Protein AF-A0A3M2ZCB7-F1 (afdb_monomer)

Secondary structure (DSSP, 8-state):
-------TTT-HHHHHHHHHHHHHHHHTT------TTSS--SSSPPPPPPTHHHHHHHHS----------S---

Structure (mmCIF, N/CA/C/O backbone):
data_AF-A0A3M2ZCB7-F1
#
_entry.id   AF-A0A3M2ZCB7-F1
#
loop_
_atom_site.group_PDB
_atom_site.id
_atom_site.type_symbol
_atom_site.label_atom_id
_atom_site.label_alt_id
_atom_site.label_comp_id
_atom_site.label_asym_id
_atom_site.label_entity_id
_atom_site.label_seq_id
_atom_site.pdbx_PDB_ins_code
_atom_site.Cartn_x
_atom_site.Cartn_y
_atom_site.Cartn_z
_atom_site.occupancy
_atom_site.B_iso_or_equiv
_atom_site.auth_seq_id
_atom_site.auth_comp_id
_atom_site.auth_asym_id
_atom_site.auth_atom_id
_atom_site.pdbx_PDB_model_num
ATOM 1 N N . GLY A 1 1 ? -12.234 -2.882 -6.567 1.00 84.62 1 GLY A N 1
ATOM 2 C CA . GLY A 1 1 ? -12.131 -1.796 -7.574 1.00 84.62 1 GLY A CA 1
ATOM 3 C C . GLY A 1 1 ? -10.696 -1.305 -7.670 1.00 84.62 1 GLY A C 1
ATOM 4 O O . GLY A 1 1 ? -9.842 -1.894 -7.023 1.00 84.62 1 GLY A O 1
ATOM 5 N N . THR A 1 2 ? -10.418 -0.250 -8.438 1.00 87.50 2 THR A N 1
ATOM 6 C CA . THR A 1 2 ? -9.081 0.376 -8.515 1.00 87.50 2 THR A CA 1
ATOM 7 C C . THR A 1 2 ? -9.105 1.779 -7.907 1.00 87.50 2 THR A C 1
ATOM 9 O O . THR A 1 2 ? -10.139 2.449 -7.921 1.00 87.50 2 THR A O 1
ATOM 12 N N . ILE A 1 3 ? -7.979 2.213 -7.337 1.00 88.75 3 ILE A N 1
ATOM 13 C CA . ILE A 1 3 ? -7.791 3.576 -6.826 1.00 88.75 3 ILE A CA 1
ATOM 14 C C . ILE A 1 3 ? -6.669 4.208 -7.657 1.00 88.75 3 ILE A C 1
ATOM 16 O O . ILE A 1 3 ? -5.536 3.732 -7.573 1.00 88.75 3 ILE A O 1
ATOM 20 N N . PRO A 1 4 ? -6.952 5.232 -8.480 1.00 86.19 4 PRO A N 1
ATOM 21 C CA . PRO A 1 4 ? -5.903 5.931 -9.206 1.00 86.19 4 PRO A CA 1
ATOM 22 C C . PRO A 1 4 ? -5.036 6.709 -8.213 1.00 86.19 4 PRO A C 1
ATOM 24 O O . PRO A 1 4 ? -5.558 7.415 -7.352 1.00 86.19 4 PRO A O 1
ATOM 27 N N . ILE A 1 5 ? -3.716 6.579 -8.332 1.00 84.81 5 ILE A N 1
ATOM 28 C CA . ILE A 1 5 ? -2.738 7.329 -7.540 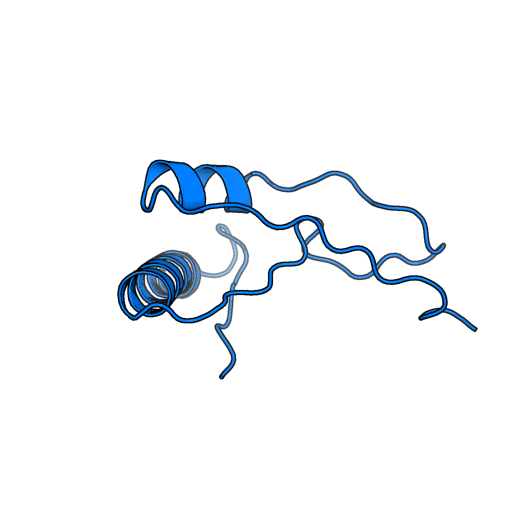1.00 84.81 5 ILE A CA 1
ATOM 29 C C . ILE A 1 5 ? -1.831 8.065 -8.526 1.00 84.81 5 ILE A C 1
ATOM 31 O O . ILE A 1 5 ? -1.155 7.426 -9.329 1.00 84.81 5 ILE A O 1
ATOM 35 N N . ALA A 1 6 ? -1.819 9.394 -8.450 1.00 82.62 6 ALA A N 1
ATOM 36 C CA . ALA A 1 6 ? -0.895 10.244 -9.198 1.00 82.62 6 ALA A CA 1
ATOM 37 C C . ALA A 1 6 ? 0.340 10.582 -8.353 1.00 82.62 6 ALA A C 1
ATOM 39 O O . ALA A 1 6 ? 0.316 10.502 -7.117 1.00 82.62 6 ALA A O 1
ATOM 40 N N . GLY A 1 7 ? 1.429 10.994 -9.003 1.00 80.69 7 GLY A N 1
ATOM 41 C CA . GLY A 1 7 ? 2.559 11.577 -8.286 1.00 80.69 7 GLY A CA 1
ATOM 42 C C . GLY A 1 7 ? 2.144 12.864 -7.560 1.00 80.69 7 GLY A C 1
ATOM 43 O O . GLY A 1 7 ? 1.370 13.657 -8.087 1.00 80.69 7 GLY A O 1
ATOM 44 N N . ARG A 1 8 ? 2.703 13.132 -6.370 1.00 82.62 8 ARG A N 1
ATOM 45 C CA . ARG A 1 8 ? 2.391 14.359 -5.601 1.00 82.62 8 ARG A CA 1
ATOM 46 C C . ARG A 1 8 ? 2.588 15.650 -6.415 1.00 82.62 8 ARG A C 1
ATOM 48 O 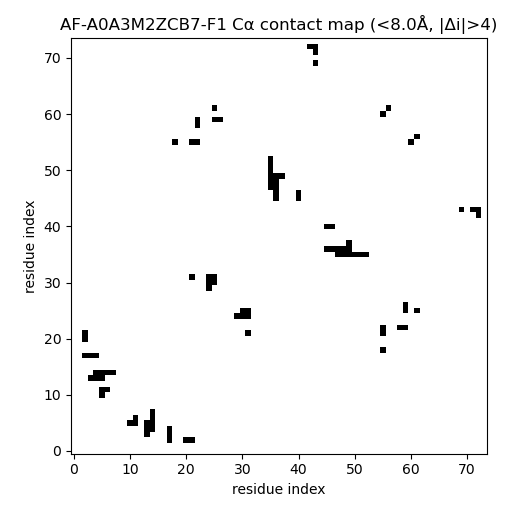O . ARG A 1 8 ? 1.838 16.599 -6.229 1.00 82.62 8 ARG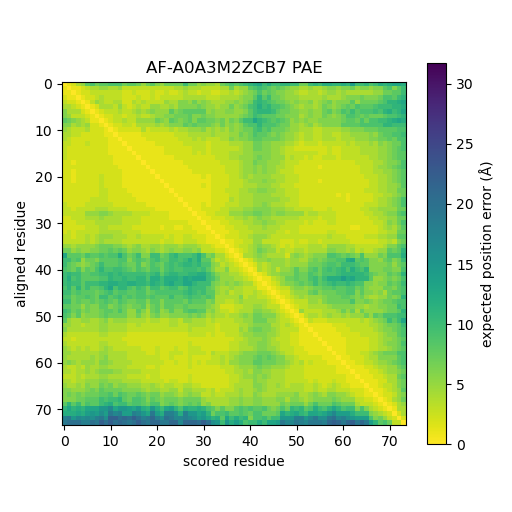 A O 1
ATOM 55 N N . ASN A 1 9 ? 3.599 15.673 -7.285 1.00 85.06 9 ASN A N 1
ATOM 56 C CA . ASN A 1 9 ? 3.929 16.821 -8.138 1.00 85.06 9 ASN A CA 1
ATOM 57 C C . ASN A 1 9 ? 3.167 16.828 -9.474 1.00 85.06 9 ASN A C 1
ATOM 59 O O . ASN A 1 9 ? 3.263 17.801 -10.210 1.00 85.06 9 ASN A O 1
ATOM 63 N N . GLU A 1 10 ? 2.479 15.738 -9.806 1.00 88.44 10 GLU A N 1
ATOM 64 C CA . GLU A 1 10 ? 1.722 15.585 -11.049 1.00 88.44 10 GLU A CA 1
ATOM 65 C C . GLU A 1 10 ? 0.300 16.111 -10.858 1.00 88.44 10 GLU A C 1
ATOM 67 O O . GLU A 1 10 ? -0.118 17.034 -11.549 1.00 88.44 10 GLU A O 1
ATOM 72 N N . ASP A 1 11 ? -0.410 15.574 -9.864 1.00 90.00 11 ASP A N 1
ATOM 73 C CA . ASP A 1 11 ? -1.751 16.024 -9.508 1.00 90.00 11 ASP A CA 1
ATOM 74 C C . ASP A 1 11 ? -1.990 15.829 -8.008 1.00 90.00 11 ASP A C 1
ATOM 76 O O . ASP A 1 11 ? -2.194 14.718 -7.504 1.00 90.00 11 ASP A O 1
ATOM 80 N N . MET A 1 12 ? -1.975 16.942 -7.274 1.00 90.62 12 MET A N 1
ATOM 81 C CA . MET A 1 12 ? -2.171 16.915 -5.830 1.00 90.62 12 MET A CA 1
ATOM 82 C C . MET A 1 12 ? -3.618 16.591 -5.429 1.00 90.62 12 MET A C 1
ATOM 84 O O . MET A 1 12 ? -3.837 16.033 -4.352 1.00 90.62 12 MET A O 1
ATOM 88 N N . GLN A 1 13 ? -4.609 16.906 -6.268 1.00 92.69 13 GLN A N 1
ATOM 89 C CA . GLN A 1 13 ? -6.005 16.591 -5.968 1.00 92.69 13 GLN A CA 1
ATOM 90 C C . GLN A 1 13 ? -6.254 15.088 -6.077 1.00 92.69 13 GLN A C 1
ATOM 92 O O . GLN A 1 13 ? -6.817 14.509 -5.146 1.00 92.69 13 GLN A O 1
ATOM 97 N N . ILE A 1 14 ? -5.791 14.448 -7.156 1.00 91.81 14 ILE A N 1
ATOM 98 C CA . ILE A 1 14 ? -5.875 12.988 -7.318 1.00 91.81 14 ILE A CA 1
ATOM 99 C C . ILE A 1 14 ? -5.089 12.296 -6.206 1.00 91.81 14 ILE A C 1
ATOM 101 O O . ILE A 1 14 ? -5.591 11.351 -5.596 1.00 91.81 14 ILE A O 1
ATOM 105 N N . TYR A 1 15 ? -3.891 12.796 -5.890 1.00 90.06 15 TYR A N 1
ATOM 106 C CA . TYR A 1 15 ? -3.085 12.276 -4.791 1.00 90.06 15 TYR A CA 1
ATOM 107 C C . TYR A 1 15 ? -3.873 12.275 -3.472 1.00 90.06 15 TYR A C 1
ATOM 109 O O . TYR A 1 15 ? -4.089 11.212 -2.899 1.00 90.06 15 TYR A O 1
ATOM 117 N N . GLU A 1 16 ? -4.404 13.411 -3.016 1.00 92.00 16 GLU A N 1
ATOM 118 C CA . GLU A 1 16 ? -5.164 13.474 -1.757 1.00 92.00 16 GLU A CA 1
ATOM 119 C C . GLU A 1 16 ? -6.476 12.666 -1.792 1.00 92.00 16 GLU A C 1
ATOM 121 O O . GLU A 1 16 ? -6.846 12.033 -0.798 1.00 92.00 16 GLU A O 1
ATOM 126 N N . GLN A 1 17 ? -7.178 12.635 -2.929 1.00 93.88 17 GLN A N 1
ATOM 127 C CA . GLN A 1 17 ? -8.381 11.811 -3.090 1.00 93.88 17 GLN A CA 1
ATOM 128 C C . GLN A 1 17 ? -8.074 10.314 -2.986 1.00 93.88 17 GLN A C 1
ATOM 130 O O . GLN A 1 17 ? -8.861 9.572 -2.393 1.00 93.88 17 GLN A O 1
ATOM 135 N N . SER A 1 18 ? -6.927 9.873 -3.509 1.00 92.88 18 SER A N 1
ATOM 136 C CA . SER A 1 18 ? -6.515 8.473 -3.446 1.00 92.88 18 SER A CA 1
ATOM 137 C C . SER A 1 18 ? -6.339 7.996 -2.000 1.00 92.88 18 SER A C 1
ATOM 139 O O . SER A 1 18 ? -6.913 6.973 -1.629 1.00 92.88 18 SER A O 1
ATOM 141 N N . PHE A 1 19 ? -5.675 8.782 -1.138 1.00 92.50 19 PHE A N 1
ATOM 142 C CA . PHE A 1 19 ? -5.514 8.446 0.286 1.00 92.50 19 PHE A CA 1
ATOM 143 C C . PHE A 1 19 ? -6.846 8.426 1.033 1.00 92.50 19 PHE A C 1
ATOM 145 O O . PHE A 1 19 ? -7.080 7.517 1.827 1.00 92.50 19 PHE A O 1
ATOM 152 N N . LYS A 1 20 ? -7.755 9.369 0.744 1.00 94.00 20 LYS A N 1
ATOM 153 C CA . LYS A 1 20 ? -9.106 9.352 1.329 1.00 94.00 20 LYS A CA 1
ATOM 154 C C . LYS A 1 20 ? -9.865 8.077 0.969 1.00 94.00 20 LYS A C 1
ATOM 156 O O . LYS A 1 20 ? -10.518 7.492 1.827 1.00 94.00 20 LYS A O 1
ATOM 161 N N . ARG A 1 21 ? -9.760 7.630 -0.284 1.00 94.75 21 ARG A N 1
ATOM 162 C CA . ARG A 1 21 ? -10.443 6.419 -0.751 1.00 94.75 21 ARG A CA 1
ATOM 163 C C . ARG A 1 21 ? -9.832 5.143 -0.174 1.00 94.75 21 ARG A C 1
ATOM 165 O O . ARG A 1 21 ? -10.574 4.232 0.170 1.00 94.75 21 ARG A O 1
ATOM 172 N N . ILE A 1 22 ? -8.507 5.101 -0.018 1.00 94.31 22 ILE A N 1
ATOM 173 C CA . ILE A 1 22 ? -7.811 4.010 0.679 1.00 94.31 22 ILE A CA 1
ATOM 174 C C . ILE A 1 22 ? -8.308 3.906 2.123 1.00 94.31 22 ILE A C 1
ATOM 176 O O . ILE A 1 22 ? -8.709 2.826 2.544 1.00 94.31 22 ILE A O 1
ATOM 180 N N . ALA A 1 23 ? -8.333 5.023 2.858 1.00 94.19 23 ALA A N 1
ATOM 181 C CA . ALA A 1 23 ? -8.812 5.052 4.238 1.00 94.19 23 ALA A CA 1
ATOM 182 C C . ALA A 1 23 ? -10.271 4.585 4.349 1.00 94.19 23 ALA A C 1
ATOM 184 O O . ALA A 1 23 ? -10.599 3.812 5.245 1.00 94.19 23 ALA A O 1
ATOM 185 N N . GLN A 1 24 ? -11.131 4.997 3.411 1.00 95.12 24 GLN A N 1
ATOM 186 C CA . GLN A 1 24 ? -12.519 4.540 3.359 1.00 95.12 24 GLN A CA 1
ATOM 187 C C . GLN A 1 24 ? -12.617 3.019 3.176 1.00 95.12 24 GLN A C 1
ATOM 189 O O . GLN A 1 24 ? -13.303 2.367 3.954 1.00 95.12 24 GLN A O 1
ATOM 194 N N . TYR A 1 25 ? -11.917 2.445 2.192 1.00 95.44 25 TYR A N 1
ATOM 195 C CA . TYR A 1 25 ? -11.955 0.998 1.947 1.00 95.44 25 TYR A CA 1
ATOM 196 C C . TYR A 1 25 ? -11.454 0.210 3.160 1.00 95.44 25 TYR A C 1
ATOM 198 O O . TYR A 1 25 ? -12.1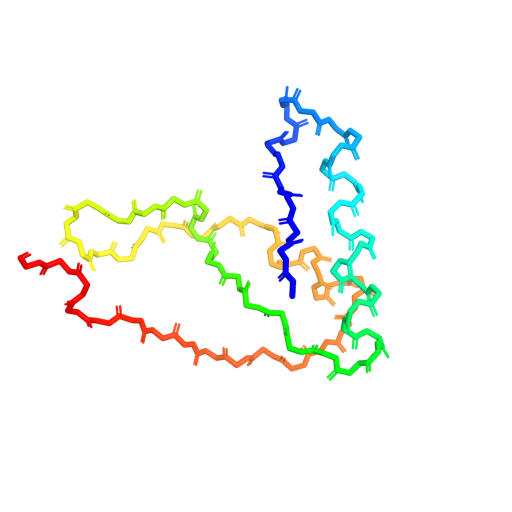02 -0.735 3.599 1.00 95.44 25 TYR A O 1
ATOM 206 N N . LEU A 1 26 ? -10.347 0.644 3.764 1.00 94.44 26 LEU A N 1
ATOM 207 C CA . LEU A 1 26 ? -9.829 0.016 4.977 1.00 94.44 26 LEU A CA 1
ATOM 208 C C . LEU A 1 26 ? -10.828 0.099 6.144 1.00 94.44 26 LEU A C 1
ATOM 210 O O . LEU A 1 26 ? -10.993 -0.877 6.873 1.00 94.44 26 LEU A O 1
ATOM 214 N N . ALA A 1 27 ? -11.520 1.231 6.310 1.00 92.62 27 ALA A N 1
ATOM 215 C CA . ALA A 1 27 ? -12.548 1.402 7.339 1.00 92.62 27 ALA A CA 1
ATOM 216 C C . ALA A 1 27 ? -13.794 0.529 7.096 1.00 92.62 27 ALA A C 1
ATOM 218 O O . ALA A 1 27 ? -14.438 0.103 8.051 1.00 92.62 27 ALA A O 1
ATOM 219 N N . GLU A 1 28 ? -14.114 0.237 5.834 1.00 94.50 28 GLU A N 1
ATOM 220 C CA . GLU A 1 28 ? -15.182 -0.688 5.430 1.00 94.50 28 GLU A CA 1
ATOM 221 C C . GLU A 1 28 ? -14.779 -2.170 5.593 1.00 94.50 28 GLU A C 1
ATOM 223 O O . GLU A 1 28 ? -15.606 -3.060 5.407 1.00 94.50 28 GLU A O 1
ATOM 228 N N . GLY A 1 29 ? -13.531 -2.449 5.993 1.00 93.00 29 GLY A N 1
ATOM 229 C CA . GLY A 1 29 ? -13.001 -3.804 6.165 1.00 93.00 29 GLY A CA 1
ATOM 230 C C . GLY A 1 29 ? -12.506 -4.447 4.867 1.00 93.00 29 GLY A C 1
ATOM 231 O O . GLY A 1 29 ? -12.244 -5.649 4.841 1.00 93.00 29 GLY A O 1
ATOM 232 N N . GLU A 1 30 ? -12.366 -3.664 3.797 1.00 94.88 30 GLU A N 1
ATOM 233 C CA . GLU A 1 30 ? -11.859 -4.128 2.508 1.00 94.88 30 GLU A CA 1
ATOM 234 C C . GLU A 1 30 ? -10.332 -4.279 2.518 1.00 94.88 30 GLU A C 1
ATOM 236 O O . GLU A 1 30 ? -9.594 -3.535 3.173 1.00 94.88 30 GLU A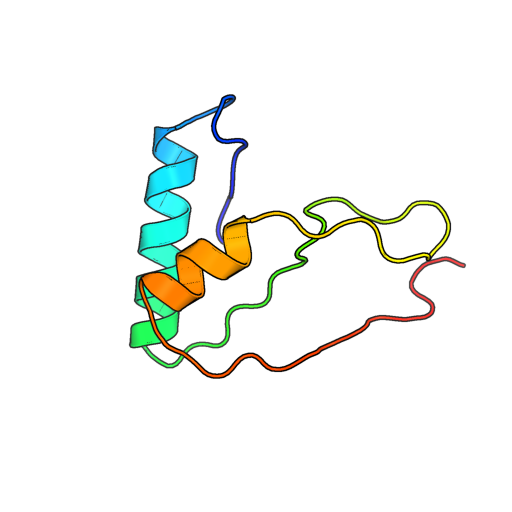 O 1
ATOM 241 N N . LEU A 1 31 ? -9.835 -5.221 1.714 1.00 92.44 31 LEU A N 1
ATOM 242 C CA . LEU A 1 31 ? -8.403 -5.422 1.520 1.00 92.44 31 LEU A CA 1
ATOM 243 C C . LEU A 1 31 ? -7.864 -4.454 0.458 1.00 92.44 31 LEU A C 1
ATOM 245 O O . LEU A 1 31 ? -8.299 -4.464 -0.695 1.00 92.44 31 LEU A O 1
ATOM 249 N N . VAL A 1 32 ? -6.848 -3.669 0.820 1.00 93.50 32 VAL A N 1
ATOM 250 C CA . VAL A 1 32 ? -6.137 -2.788 -0.116 1.00 93.50 32 VAL A CA 1
ATOM 251 C C . VAL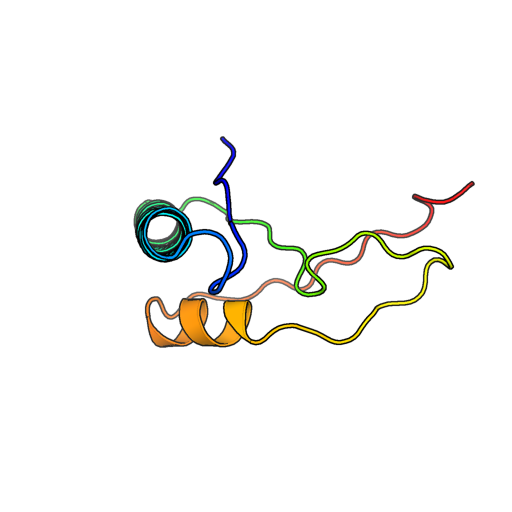 A 1 32 ? -4.756 -3.367 -0.422 1.00 93.50 32 VAL A C 1
ATOM 253 O O . VAL A 1 32 ? -3.909 -3.482 0.459 1.00 93.50 32 VAL A O 1
ATOM 256 N N . CYS A 1 33 ? -4.521 -3.716 -1.689 1.00 91.50 33 CYS A N 1
ATOM 257 C CA . CYS A 1 33 ? -3.220 -4.170 -2.182 1.00 91.50 33 CYS A CA 1
ATOM 258 C C . CYS A 1 33 ? -2.427 -2.990 -2.760 1.00 91.50 33 CYS A C 1
ATOM 260 O O . CYS A 1 33 ? -2.958 -2.211 -3.554 1.00 91.50 33 CYS A O 1
ATOM 262 N N . ILE A 1 34 ? -1.159 -2.859 -2.366 1.00 88.38 34 ILE A N 1
ATOM 263 C CA . ILE A 1 34 ? -0.272 -1.772 -2.790 1.00 88.38 34 ILE A CA 1
ATOM 264 C C . ILE A 1 34 ? 1.098 -2.354 -3.120 1.00 88.38 34 ILE A C 1
ATOM 266 O O . ILE A 1 34 ? 1.647 -3.133 -2.346 1.00 88.38 34 ILE A O 1
ATOM 270 N N . PHE A 1 35 ? 1.674 -1.913 -4.236 1.00 87.56 35 PHE A N 1
ATOM 271 C CA . PHE A 1 35 ? 3.074 -2.160 -4.567 1.00 87.56 35 PHE A CA 1
ATOM 272 C C . PHE A 1 35 ? 3.908 -0.964 -4.090 1.00 87.56 35 PHE A C 1
ATOM 274 O O . PHE A 1 35 ? 3.834 0.105 -4.707 1.00 87.56 35 PHE A O 1
ATOM 281 N N . PRO A 1 36 ? 4.683 -1.092 -2.997 1.00 82.56 36 PRO A N 1
ATOM 282 C CA . PRO A 1 36 ? 5.356 0.044 -2.360 1.00 82.56 36 PRO A CA 1
ATOM 283 C C . PRO A 1 36 ? 6.426 0.698 -3.249 1.00 82.56 36 PRO A C 1
ATOM 285 O O . PRO A 1 36 ? 6.790 1.850 -3.030 1.00 82.56 36 PRO A O 1
ATOM 288 N N . GLU A 1 37 ? 6.8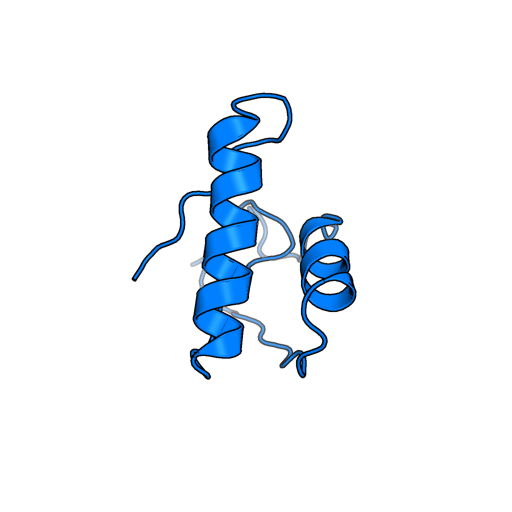95 0.003 -4.282 1.00 81.94 37 GLU A N 1
ATOM 289 C CA . GLU A 1 37 ? 7.830 0.514 -5.291 1.00 81.94 37 GLU A CA 1
ATOM 290 C C . GLU A 1 37 ? 7.172 1.547 -6.223 1.00 81.94 37 GLU A C 1
ATOM 292 O O . GLU A 1 37 ? 7.819 2.462 -6.745 1.00 81.94 37 GLU A O 1
ATOM 297 N N . GLY A 1 38 ? 5.855 1.428 -6.433 1.00 76.88 38 GLY A N 1
ATOM 298 C CA . GLY A 1 38 ? 5.076 2.270 -7.340 1.00 76.88 38 GLY A CA 1
ATOM 299 C C . GLY A 1 38 ? 5.554 2.236 -8.797 1.00 76.88 38 GLY A C 1
ATOM 300 O O . GLY A 1 38 ? 5.300 3.189 -9.528 1.00 76.88 38 GLY A O 1
ATOM 301 N N . LYS A 1 39 ? 6.300 1.200 -9.186 1.00 75.94 39 LYS A N 1
ATOM 302 C CA . LYS A 1 39 ? 6.715 0.872 -10.553 1.00 75.94 39 LYS A CA 1
ATOM 303 C C . LYS A 1 39 ? 6.925 -0.639 -10.640 1.00 75.94 39 LYS A C 1
ATOM 305 O O . LYS A 1 39 ? 7.198 -1.272 -9.624 1.00 75.94 39 LYS A O 1
ATOM 310 N N . LEU A 1 40 ? 6.792 -1.194 -11.838 1.00 77.94 40 LEU A N 1
ATOM 311 C CA . LEU A 1 40 ? 7.192 -2.574 -12.096 1.00 77.94 40 LEU A CA 1
ATOM 312 C C . LEU A 1 40 ? 8.722 -2.678 -12.049 1.00 77.94 40 LEU A C 1
ATOM 314 O O . LEU A 1 40 ? 9.424 -1.761 -12.491 1.00 77.94 40 LEU A O 1
ATOM 318 N N . THR A 1 41 ? 9.222 -3.780 -11.496 1.00 77.06 41 THR A N 1
ATOM 319 C CA . THR A 1 41 ? 10.643 -4.144 -11.564 1.00 77.06 41 THR A CA 1
ATOM 320 C C . THR A 1 41 ? 11.011 -4.452 -13.018 1.00 77.06 41 THR A C 1
ATOM 322 O O . THR A 1 41 ? 10.135 -4.728 -13.821 1.00 77.06 41 THR A O 1
ATOM 325 N N . THR A 1 42 ? 12.275 -4.336 -13.418 1.00 74.69 42 THR A N 1
ATOM 326 C CA . THR A 1 42 ? 12.697 -4.679 -14.801 1.00 74.69 42 THR A CA 1
ATOM 327 C C . THR A 1 42 ? 13.583 -5.915 -14.849 1.00 74.69 42 THR A C 1
ATOM 329 O O . THR A 1 42 ? 13.762 -6.514 -15.902 1.00 74.69 42 THR A O 1
ATOM 332 N N . ASP A 1 43 ? 14.143 -6.276 -13.703 1.00 78.75 43 ASP A N 1
ATOM 333 C CA . ASP A 1 43 ? 15.103 -7.349 -13.460 1.00 78.75 43 ASP A CA 1
ATOM 334 C C . ASP A 1 43 ? 14.569 -8.394 -12.466 1.00 78.75 43 ASP A C 1
ATOM 336 O O . ASP A 1 43 ? 15.240 -9.384 -12.193 1.00 78.75 43 ASP A O 1
ATOM 340 N N . GLY A 1 44 ? 13.353 -8.196 -11.945 1.00 72.94 44 GLY A N 1
ATOM 341 C CA . GLY A 1 44 ? 12.745 -9.066 -10.939 1.00 72.94 44 GLY A CA 1
ATOM 342 C C . GLY A 1 44 ? 13.169 -8.769 -9.498 1.00 72.94 44 GLY A C 1
ATOM 343 O O . GLY A 1 44 ? 12.603 -9.371 -8.589 1.00 72.94 44 GLY A O 1
ATOM 344 N N . GLU A 1 45 ? 14.079 -7.818 -9.274 1.00 79.81 45 GLU A N 1
ATOM 345 C CA . GLU A 1 45 ? 14.546 -7.436 -7.940 1.00 79.81 45 GLU A CA 1
ATOM 346 C C . GLU A 1 45 ? 13.700 -6.303 -7.349 1.00 79.81 45 GLU A C 1
ATOM 348 O O . GLU A 1 45 ? 13.286 -5.376 -8.045 1.00 79.81 45 GLU A O 1
ATOM 353 N N . ILE A 1 46 ? 13.449 -6.364 -6.040 1.00 75.44 46 ILE A N 1
ATOM 354 C CA . ILE A 1 46 ? 12.626 -5.381 -5.322 1.00 75.44 46 ILE A CA 1
ATOM 355 C C . ILE A 1 46 ? 13.315 -4.005 -5.331 1.00 75.44 46 ILE A C 1
ATOM 357 O O . ILE A 1 46 ? 14.428 -3.849 -4.825 1.00 75.44 46 ILE A O 1
ATOM 361 N N . ASN A 1 47 ? 12.642 -2.970 -5.845 1.00 79.31 47 ASN A N 1
ATOM 362 C CA . ASN A 1 47 ? 13.114 -1.587 -5.735 1.00 79.31 47 ASN A CA 1
ATOM 363 C C . ASN A 1 47 ? 12.891 -0.996 -4.331 1.00 79.31 47 ASN A C 1
ATOM 365 O O . ASN A 1 47 ? 12.148 -1.508 -3.496 1.00 79.31 47 ASN A O 1
ATOM 369 N N . GLY A 1 48 ? 13.488 0.175 -4.094 1.00 82.19 48 GLY A N 1
ATOM 370 C CA . GLY A 1 48 ? 13.255 0.957 -2.881 1.00 82.19 48 GLY A CA 1
ATOM 371 C C . GLY A 1 48 ? 11.780 1.321 -2.669 1.00 82.19 48 GLY A C 1
ATOM 372 O O . GLY A 1 48 ? 11.072 1.728 -3.595 1.00 82.19 48 GLY A O 1
ATOM 373 N N . PHE A 1 49 ? 11.330 1.204 -1.421 1.00 84.44 49 PHE A N 1
ATOM 374 C CA . PHE A 1 49 ? 9.954 1.497 -1.033 1.00 84.44 49 PHE A CA 1
ATOM 375 C C . PHE A 1 49 ? 9.711 3.005 -0.961 1.00 84.44 49 PHE A C 1
ATOM 377 O O . PHE A 1 49 ? 10.544 3.771 -0.477 1.00 84.44 49 PHE A O 1
ATOM 384 N N . LYS A 1 50 ? 8.532 3.436 -1.412 1.00 83.00 50 LYS A N 1
ATOM 385 C CA . LYS A 1 50 ? 8.066 4.817 -1.281 1.00 83.00 50 LYS A CA 1
ATOM 386 C C . LYS A 1 50 ? 7.344 5.026 0.053 1.00 83.00 50 LYS A C 1
ATOM 388 O O . LYS A 1 50 ? 6.664 4.141 0.564 1.00 83.00 50 LYS A O 1
ATOM 393 N N . ASN A 1 51 ? 7.372 6.263 0.548 1.00 83.06 51 ASN A N 1
ATOM 394 C CA . ASN A 1 51 ? 6.774 6.660 1.834 1.00 83.06 51 ASN A CA 1
ATOM 395 C C . ASN A 1 51 ? 5.230 6.630 1.873 1.00 83.06 51 ASN A C 1
ATOM 397 O O . ASN A 1 51 ? 4.633 6.963 2.895 1.00 83.06 51 ASN A O 1
ATOM 401 N N . GLY A 1 52 ? 4.560 6.266 0.772 1.00 84.19 52 GLY A N 1
ATOM 402 C CA . GLY A 1 52 ? 3.095 6.227 0.705 1.00 84.19 52 GLY A CA 1
ATOM 403 C C . GLY A 1 52 ? 2.479 5.248 1.706 1.00 84.19 52 GLY A C 1
ATOM 404 O O . GLY A 1 52 ? 1.444 5.555 2.290 1.00 84.19 52 GLY A O 1
ATOM 405 N N . MET A 1 53 ? 3.146 4.117 1.964 1.00 88.06 53 MET A N 1
ATOM 406 C CA . MET A 1 53 ? 2.678 3.123 2.933 1.00 88.06 53 MET A CA 1
ATOM 407 C C . MET A 1 53 ? 2.663 3.680 4.360 1.00 88.06 53 MET A C 1
ATOM 409 O O . MET A 1 53 ? 1.658 3.538 5.052 1.00 88.06 53 MET A O 1
ATOM 413 N N . SER A 1 54 ? 3.731 4.367 4.779 1.00 88.75 54 SER A N 1
ATOM 414 C CA . SER A 1 54 ? 3.821 4.956 6.122 1.00 88.75 54 SER A CA 1
ATOM 415 C C . SER A 1 54 ? 2.671 5.925 6.387 1.00 88.75 54 SER A C 1
ATOM 417 O O . SER A 1 54 ? 2.014 5.824 7.417 1.00 88.75 54 SER A O 1
ATOM 419 N N . ARG A 1 55 ? 2.340 6.780 5.407 1.00 89.44 55 ARG A N 1
ATOM 420 C CA . ARG A 1 55 ? 1.214 7.719 5.517 1.00 89.44 55 ARG A CA 1
ATOM 421 C C . ARG A 1 55 ? -0.128 7.010 5.727 1.00 89.44 55 ARG A C 1
ATOM 423 O O . ARG A 1 55 ? -0.948 7.493 6.500 1.00 89.44 55 ARG A O 1
ATOM 430 N N . ILE A 1 56 ? -0.367 5.888 5.042 1.00 91.50 56 ILE A N 1
ATOM 431 C CA . ILE A 1 56 ? -1.619 5.125 5.186 1.00 91.50 56 ILE A CA 1
ATOM 432 C C . ILE A 1 56 ? -1.736 4.576 6.605 1.00 91.50 56 ILE A C 1
ATOM 434 O O . ILE A 1 56 ? -2.778 4.752 7.224 1.00 91.50 56 ILE A O 1
ATOM 438 N N . ILE A 1 57 ? -0.669 3.970 7.130 1.00 91.69 57 ILE A N 1
ATOM 439 C CA . ILE A 1 57 ? -0.666 3.360 8.467 1.00 91.69 57 ILE A CA 1
ATOM 440 C C . ILE A 1 57 ? -0.759 4.409 9.579 1.00 91.69 57 ILE A C 1
ATOM 442 O O . ILE A 1 57 ? -1.458 4.187 10.564 1.00 91.69 57 ILE A O 1
ATOM 446 N N . GLU A 1 58 ? -0.114 5.567 9.413 1.00 92.31 58 GLU A N 1
ATOM 447 C CA . GLU A 1 58 ? -0.242 6.697 10.343 1.00 92.31 58 GLU A CA 1
ATOM 448 C C . GLU A 1 58 ? -1.681 7.228 10.414 1.00 92.31 58 GLU A C 1
ATOM 450 O O . GLU A 1 58 ? -2.153 7.593 11.488 1.00 92.31 58 GLU A O 1
ATOM 455 N N . GLN A 1 59 ? -2.389 7.273 9.279 1.00 90.38 59 GLN A N 1
ATOM 456 C CA . GLN A 1 59 ? -3.770 7.762 9.215 1.00 90.38 59 GLN A CA 1
ATOM 457 C C . GLN A 1 59 ? -4.803 6.699 9.607 1.00 90.38 59 GLN A C 1
ATOM 459 O O . GLN A 1 59 ? -5.813 7.024 10.225 1.00 90.38 59 GLN A O 1
ATOM 464 N N . THR A 1 60 ? -4.577 5.447 9.213 1.00 92.50 60 THR A N 1
ATOM 465 C CA . THR A 1 60 ? -5.482 4.311 9.426 1.00 92.50 60 THR A CA 1
ATOM 466 C C . THR A 1 60 ? -4.660 3.117 9.920 1.00 92.50 60 THR A C 1
ATOM 468 O O . THR A 1 60 ? -4.140 2.353 9.103 1.00 92.50 60 THR A O 1
ATOM 471 N N . PRO A 1 61 ? -4.508 2.942 11.246 1.00 92.00 61 PRO A N 1
ATOM 472 C CA . PRO A 1 61 ? -3.721 1.850 11.807 1.00 92.00 61 PRO A CA 1
ATOM 473 C C . PRO A 1 61 ? -4.379 0.496 11.515 1.00 92.00 61 PRO A C 1
ATOM 475 O O . PRO A 1 61 ? -5.339 0.100 12.174 1.00 92.00 61 PRO A O 1
ATOM 478 N N . VAL A 1 62 ? -3.863 -0.214 10.513 1.00 93.81 62 VAL A N 1
ATOM 479 C CA . VAL A 1 62 ? -4.338 -1.541 10.096 1.00 93.81 62 VAL A CA 1
ATOM 480 C C . VAL A 1 62 ? -3.181 -2.539 10.035 1.00 93.81 62 VAL A C 1
ATOM 482 O O . VAL A 1 62 ? -2.033 -2.133 9.835 1.00 93.81 62 VAL A O 1
ATOM 485 N N . PRO A 1 63 ? -3.444 -3.850 10.186 1.00 93.81 63 PRO A N 1
ATOM 486 C CA . PRO A 1 63 ? -2.423 -4.870 9.982 1.00 93.81 63 PRO A CA 1
ATOM 487 C C . PRO A 1 63 ? -1.879 -4.837 8.550 1.00 93.81 63 PRO A C 1
ATOM 489 O O . PRO A 1 63 ? -2.641 -4.806 7.586 1.00 93.81 63 PRO A O 1
ATOM 492 N N . VAL A 1 64 ? -0.555 -4.899 8.410 1.00 92.56 64 VAL A N 1
ATOM 493 C CA . VAL A 1 64 ? 0.109 -5.049 7.110 1.00 92.56 64 VAL A CA 1
ATOM 494 C C . VAL A 1 64 ? 0.420 -6.522 6.887 1.00 92.56 64 VAL A C 1
ATOM 496 O O . VAL A 1 64 ? 1.085 -7.146 7.711 1.00 92.56 64 VAL A O 1
ATOM 499 N N . ILE A 1 65 ? -0.042 -7.068 5.762 1.00 92.25 65 ILE A N 1
ATOM 500 C CA . ILE A 1 65 ? 0.234 -8.447 5.348 1.00 92.25 65 ILE A CA 1
ATOM 501 C C . ILE A 1 65 ? 1.295 -8.408 4.240 1.00 92.25 65 ILE A C 1
ATOM 503 O O . ILE A 1 65 ? 1.001 -7.909 3.151 1.00 92.25 65 ILE A O 1
ATOM 507 N N . PRO A 1 66 ? 2.524 -8.904 4.478 1.00 89.00 66 PRO A N 1
ATOM 508 C CA . PRO A 1 66 ? 3.545 -8.979 3.440 1.00 89.00 66 PRO A CA 1
ATOM 509 C C . PRO A 1 66 ? 3.133 -9.951 2.331 1.00 89.00 66 PRO A C 1
ATOM 511 O O . PRO A 1 66 ? 2.734 -11.082 2.604 1.00 89.00 66 PRO A O 1
ATOM 514 N N . LEU A 1 67 ? 3.274 -9.522 1.080 1.00 87.56 67 LEU A N 1
ATOM 515 C CA . LEU A 1 67 ? 3.027 -10.332 -0.109 1.00 87.56 67 LEU A CA 1
ATOM 516 C C . LEU A 1 67 ? 4.151 -10.080 -1.117 1.00 87.56 67 LEU A C 1
ATOM 518 O O . LEU A 1 67 ? 4.487 -8.928 -1.387 1.00 87.56 67 LEU A O 1
ATOM 522 N N . ALA A 1 68 ? 4.700 -11.149 -1.688 1.00 83.38 68 ALA A N 1
ATOM 523 C CA . ALA A 1 68 ? 5.672 -11.083 -2.772 1.00 83.38 68 ALA A CA 1
ATOM 524 C C . ALA A 1 68 ? 5.163 -11.899 -3.962 1.00 83.38 68 ALA A C 1
ATOM 526 O O . ALA A 1 68 ? 4.652 -13.005 -3.790 1.00 83.38 68 ALA A O 1
ATOM 527 N N . LEU A 1 69 ? 5.306 -11.347 -5.165 1.00 81.25 69 LEU A N 1
ATOM 528 C CA . LEU A 1 69 ? 5.014 -12.044 -6.413 1.00 81.25 69 LEU A CA 1
ATOM 529 C C . LEU A 1 69 ? 6.343 -12.411 -7.077 1.00 81.25 69 LEU A C 1
ATOM 531 O O . LEU A 1 69 ? 7.200 -11.550 -7.254 1.00 81.25 69 LEU A O 1
ATOM 535 N N . GLN A 1 70 ? 6.510 -13.683 -7.434 1.00 78.94 70 GLN A N 1
ATOM 536 C CA . GLN A 1 70 ? 7.702 -14.212 -8.102 1.00 78.94 70 GLN A CA 1
ATOM 537 C C . GLN A 1 70 ? 7.305 -14.886 -9.418 1.00 78.94 70 GLN A C 1
ATOM 539 O O . GLN A 1 70 ? 6.207 -15.426 -9.530 1.00 78.94 70 GLN A O 1
ATOM 544 N N . GLY A 1 71 ? 8.194 -14.850 -10.415 1.00 74.62 71 GLY A N 1
ATOM 545 C CA . GLY A 1 71 ? 7.955 -15.483 -11.719 1.00 74.62 71 GLY A CA 1
ATOM 546 C C . GLY A 1 71 ? 7.008 -14.718 -12.651 1.00 74.62 71 GLY A C 1
ATOM 547 O O . GLY A 1 71 ? 6.500 -15.297 -13.602 1.00 74.62 71 GLY A O 1
ATOM 548 N N . LEU A 1 72 ? 6.766 -13.424 -12.400 1.00 72.81 72 LEU A N 1
ATOM 549 C CA . LEU A 1 72 ? 6.008 -12.554 -13.315 1.00 72.81 72 LEU A CA 1
ATOM 550 C C . LEU A 1 72 ? 6.815 -12.119 -14.553 1.00 72.81 72 LEU A C 1
ATOM 552 O O . LEU A 1 72 ? 6.252 -11.529 -15.471 1.00 72.81 72 LEU A O 1
ATOM 556 N N . TRP A 1 73 ? 8.118 -12.402 -14.559 1.00 63.22 73 TRP A N 1
ATOM 557 C CA . TRP A 1 73 ? 9.062 -12.081 -15.624 1.00 63.22 73 TRP A CA 1
ATOM 55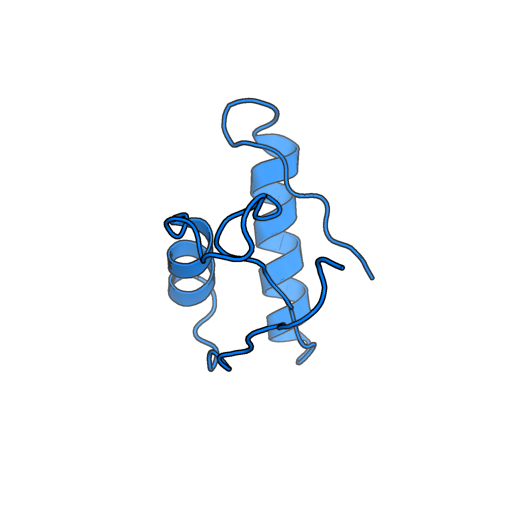8 C C . TRP A 1 73 ? 9.586 -13.397 -16.204 1.00 63.22 73 TRP A C 1
ATOM 56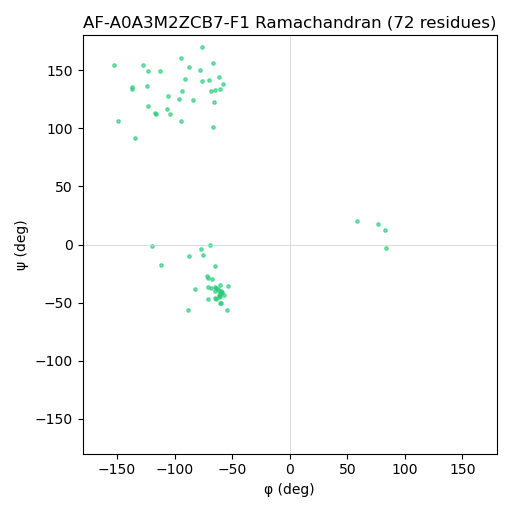0 O O . TRP A 1 73 ? 10.265 -14.149 -15.504 1.00 63.22 73 TRP A O 1
ATOM 570 N N . GLY A 1 74 ? 9.218 -13.684 -17.451 1.00 53.41 74 GLY A N 1
ATOM 571 C CA . GLY A 1 74 ? 9.563 -14.886 -18.208 1.00 53.41 74 GLY A CA 1
ATOM 572 C C . GLY A 1 74 ? 9.203 -14.711 -19.673 1.00 53.41 74 GLY A C 1
ATOM 573 O O . GLY A 1 74 ? 8.190 -14.024 -19.937 1.00 53.41 74 GLY A O 1
#

pLDDT: mean 86.38, std 7.91, range [53.41, 95.44]

InterPro domains:
  IPR002123 Phospholipid/glycerol acyltransferase [PF01553] (11-69)

Sequence (74 aa):
GTIPIAGRNEDMQIYEQSFKRIAQYLAEGELVCIFPEGKLTTDGEINGFKNGMSRIIEQTPVPVIPLALQGLWG

Radius of gyration: 13.41 Å; Cα contacts (8 Å, |Δi|>4): 49; chains: 1; bounding box: 30×32×30 Å

Solvent-accessible surface area (backbone atoms only — not comparable to full-atom values): 5073 Å² total; per-residue (Å²): 139,86,76,70,72,49,54,70,90,74,34,54,65,49,28,55,52,31,55,54,51,51,49,48,40,51,74,73,71,47,88,83,88,80,67,56,50,79,62,83,63,92,84,79,57,90,67,75,71,49,72,65,59,60,55,48,42,75,75,46,84,65,90,83,79,92,84,85,90,79,81,88,76,128

Mean predicted aligned error: 4.92 Å

Organism: Pseudomonas syringae pv. maculicola (NCBI:txid59511)

Foldseek 3Di:
DDQDDDDCVPDVVSNVVSLVVLLVCVVVVHDDDDLQQPDDDPVQDRDDGDCPVVVSCVVHVDDDDDDDDPDPDD